Protein AF-A0A969D8U6-F1 (afdb_monomer_lite)

Secondary structure (DSSP, 8-state):
----PPP--HHHHHHHHHHHHHHHHHTTSS-HHHHHHHHHHHHHHHHHHH--

Radius of gyration: 14.33 Å; chains: 1; bounding box: 27×43×26 Å

Sequence (52 aa):
MNATMPAPHPNQSLMQSIAVVYQRYLRGEIGIHRYSCLVDELIEQYASSSLL

Foldseek 3Di:
DDPPDPDPDLVNVLVVQLVVLVVCVVVVVDDPVVNVVSNVVSVVVSVVVVVD

pLDDT: mean 83.28, std 19.06, range [41.12, 98.31]

Structure (mmCIF, N/CA/C/O backbone):
data_AF-A0A969D8U6-F1
#
_entry.id   AF-A0A969D8U6-F1
#
loop_
_atom_site.group_PDB
_atom_site.id
_atom_site.type_symbol
_atom_site.label_atom_id
_atom_site.label_alt_id
_atom_site.label_comp_id
_atom_site.label_asym_id
_atom_site.label_entity_id
_atom_site.label_seq_id
_atom_site.pdbx_PDB_ins_code
_atom_site.Cartn_x
_atom_site.Cartn_y
_atom_site.Cartn_z
_atom_site.occupancy
_atom_site.B_iso_or_equiv
_atom_site.auth_seq_id
_atom_site.auth_comp_id
_atom_site.auth_asym_id
_atom_site.auth_atom_id
_atom_site.pdbx_PDB_model_num
ATOM 1 N N . MET A 1 1 ? 19.971 -37.923 -5.154 1.00 45.88 1 MET A N 1
ATOM 2 C CA . MET A 1 1 ? 18.960 -37.147 -5.905 1.00 45.88 1 MET A CA 1
ATOM 3 C C . MET A 1 1 ? 19.142 -35.694 -5.500 1.00 45.88 1 MET A C 1
ATOM 5 O O . MET A 1 1 ? 18.900 -35.377 -4.346 1.00 45.88 1 MET A O 1
ATOM 9 N N . ASN A 1 2 ? 19.713 -34.863 -6.375 1.00 41.12 2 ASN A N 1
ATOM 10 C CA . ASN A 1 2 ? 20.061 -33.479 -6.050 1.00 41.12 2 ASN A CA 1
ATOM 11 C C . ASN A 1 2 ? 18.821 -32.604 -6.285 1.00 41.12 2 ASN A C 1
ATOM 13 O O . ASN A 1 2 ? 18.436 -32.388 -7.432 1.00 41.12 2 ASN A O 1
ATOM 17 N N . ALA A 1 3 ? 18.144 -32.188 -5.214 1.00 45.50 3 ALA A N 1
ATOM 18 C CA . ALA A 1 3 ? 17.005 -31.284 -5.301 1.00 45.50 3 ALA A CA 1
ATOM 19 C C . ALA A 1 3 ? 17.530 -29.866 -5.546 1.00 45.50 3 ALA A C 1
ATOM 21 O O . ALA A 1 3 ? 17.836 -29.132 -4.608 1.00 45.50 3 ALA A O 1
ATOM 22 N N . THR A 1 4 ? 17.678 -29.497 -6.816 1.00 54.12 4 THR A N 1
ATOM 23 C CA . THR A 1 4 ? 17.874 -28.105 -7.215 1.00 54.12 4 THR A CA 1
ATOM 24 C C . THR A 1 4 ? 16.627 -27.338 -6.782 1.00 54.12 4 THR A C 1
ATOM 26 O O . THR A 1 4 ? 15.582 -27.440 -7.423 1.00 54.12 4 THR A O 1
ATOM 29 N N . MET A 1 5 ? 16.699 -26.633 -5.649 1.00 58.91 5 MET A N 1
ATOM 30 C CA . MET A 1 5 ? 15.654 -25.686 -5.270 1.00 58.91 5 MET A CA 1
ATOM 31 C C . MET A 1 5 ? 15.498 -24.681 -6.418 1.00 58.91 5 MET A C 1
ATOM 33 O O . MET A 1 5 ? 16.519 -24.176 -6.899 1.00 58.91 5 MET A O 1
ATOM 37 N N . PRO A 1 6 ? 14.271 -24.400 -6.895 1.00 53.62 6 PRO A N 1
ATOM 38 C CA . PRO A 1 6 ? 14.078 -23.334 -7.864 1.00 53.62 6 PRO A CA 1
ATOM 39 C C . PRO A 1 6 ? 14.606 -22.050 -7.228 1.00 53.62 6 PRO A C 1
ATOM 41 O O . PRO A 1 6 ? 14.219 -21.705 -6.109 1.00 53.62 6 PRO A O 1
ATOM 44 N N . ALA A 1 7 ? 15.545 -21.390 -7.909 1.00 53.34 7 ALA A N 1
ATOM 45 C CA . ALA A 1 7 ? 16.029 -20.086 -7.486 1.00 53.34 7 ALA A CA 1
ATOM 46 C C . ALA A 1 7 ? 14.805 -19.188 -7.237 1.00 53.34 7 ALA A C 1
ATOM 48 O O . ALA A 1 7 ? 13.879 -19.221 -8.056 1.00 53.34 7 ALA A O 1
ATOM 49 N N . PRO A 1 8 ? 14.749 -18.448 -6.114 1.00 52.62 8 PRO A N 1
ATOM 50 C CA . PRO A 1 8 ? 13.611 -17.597 -5.811 1.00 52.62 8 PRO A CA 1
ATOM 51 C C . PRO A 1 8 ? 13.409 -16.666 -6.998 1.00 52.62 8 PRO A C 1
ATOM 53 O O . PRO A 1 8 ? 14.271 -15.848 -7.319 1.00 52.62 8 PRO A O 1
ATOM 56 N N . HIS A 1 9 ? 12.293 -16.849 -7.704 1.00 53.38 9 HIS A N 1
ATOM 57 C CA . HIS A 1 9 ? 11.974 -15.980 -8.818 1.00 53.38 9 HIS A CA 1
ATOM 58 C C . HIS A 1 9 ? 11.867 -14.565 -8.242 1.00 53.38 9 HIS A C 1
ATOM 60 O O . HIS A 1 9 ? 11.163 -14.383 -7.247 1.00 53.38 9 HIS A O 1
ATOM 66 N N . PRO A 1 10 ? 12.519 -13.554 -8.830 1.00 57.91 10 PRO A N 1
ATOM 67 C CA . PRO A 1 10 ? 12.508 -12.196 -8.284 1.00 57.91 10 PRO A CA 1
ATOM 68 C C . PRO A 1 10 ? 11.069 -11.670 -8.108 1.00 57.91 10 PRO A C 1
ATOM 70 O O . PRO A 1 10 ? 10.758 -11.029 -7.106 1.00 57.91 10 PRO A O 1
ATOM 73 N N . ASN A 1 11 ? 10.147 -12.094 -8.982 1.00 60.00 11 ASN A N 1
ATOM 74 C CA . ASN A 1 11 ? 8.710 -11.820 -8.881 1.00 60.00 11 ASN A CA 1
ATOM 75 C C . ASN A 1 11 ? 8.049 -12.354 -7.588 1.00 60.00 11 ASN A C 1
ATOM 77 O O . ASN A 1 11 ? 7.086 -11.757 -7.109 1.00 60.00 11 ASN A O 1
ATOM 81 N N . GLN A 1 12 ? 8.536 -13.458 -7.001 1.00 66.62 12 GLN A N 1
ATOM 82 C CA . GLN A 1 12 ? 8.020 -13.960 -5.718 1.00 66.62 12 GLN A CA 1
ATOM 83 C C . GLN A 1 12 ? 8.383 -13.027 -4.558 1.00 66.62 12 GLN A C 1
ATOM 85 O O . GLN A 1 12 ? 7.576 -12.875 -3.644 1.00 66.62 12 GLN A O 1
ATOM 90 N N . SER A 1 13 ? 9.547 -12.373 -4.610 1.00 84.44 13 SER A N 1
ATOM 91 C CA . SER A 1 13 ? 10.011 -11.463 -3.554 1.00 84.44 13 SER A CA 1
ATOM 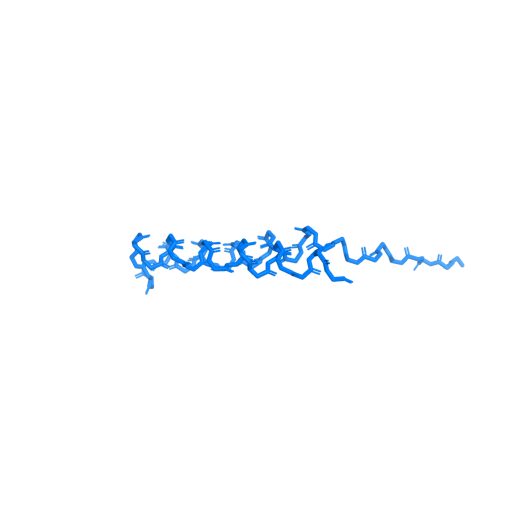92 C C . SER A 1 13 ? 9.140 -10.201 -3.456 1.00 84.44 13 SER A C 1
ATOM 94 O O . SER A 1 13 ? 8.726 -9.804 -2.361 1.00 84.44 13 SER A O 1
ATOM 96 N N . LEU A 1 14 ? 8.758 -9.617 -4.602 1.00 90.75 14 LEU A N 1
ATOM 97 C CA . LEU A 1 14 ? 7.844 -8.469 -4.643 1.00 90.75 14 LEU A CA 1
ATOM 98 C C . LEU A 1 14 ? 6.463 -8.832 -4.087 1.00 90.75 14 LEU A C 1
ATOM 100 O O . LEU A 1 14 ? 5.947 -8.148 -3.206 1.00 90.75 14 LEU A O 1
ATOM 104 N N . MET A 1 15 ? 5.875 -9.933 -4.564 1.00 92.94 15 MET A N 1
ATOM 105 C CA . MET A 1 15 ? 4.536 -10.349 -4.133 1.00 92.94 15 MET A CA 1
ATOM 106 C C . MET A 1 15 ? 4.485 -10.693 -2.641 1.00 92.94 15 MET A C 1
ATOM 108 O O . MET A 1 15 ? 3.505 -10.368 -1.973 1.00 92.94 15 MET A O 1
ATOM 112 N N . GLN A 1 16 ? 5.548 -11.288 -2.092 1.00 93.69 16 GLN A N 1
ATOM 113 C CA . GLN A 1 16 ? 5.670 -11.509 -0.649 1.00 93.69 16 GLN A CA 1
ATOM 114 C C . GLN A 1 16 ? 5.714 -10.188 0.125 1.00 93.69 16 GLN A C 1
ATOM 116 O O . GLN A 1 16 ? 5.021 -10.045 1.132 1.00 93.69 16 GLN A O 1
ATOM 121 N N . SER A 1 17 ? 6.464 -9.204 -0.369 1.00 94.62 17 SER A N 1
ATOM 122 C CA . SER A 1 17 ? 6.563 -7.884 0.263 1.00 94.62 17 SER A CA 1
ATOM 123 C C . SER A 1 17 ? 5.221 -7.143 0.243 1.00 94.62 17 SER A C 1
ATOM 125 O O . SER A 1 17 ? 4.782 -6.627 1.273 1.00 94.62 17 SER A O 1
ATOM 127 N N . ILE A 1 18 ? 4.505 -7.181 -0.886 1.00 96.44 18 ILE A N 1
ATOM 128 C CA . ILE A 1 18 ? 3.149 -6.621 -1.009 1.00 96.44 18 ILE A CA 1
ATOM 129 C C . ILE A 1 18 ? 2.181 -7.332 -0.052 1.00 96.44 18 ILE A C 1
ATOM 131 O O . ILE A 1 18 ? 1.394 -6.672 0.630 1.00 96.44 18 ILE A O 1
ATOM 135 N N . ALA A 1 19 ? 2.257 -8.662 0.062 1.00 96.75 19 ALA A N 1
ATOM 136 C CA . ALA A 1 19 ? 1.398 -9.423 0.969 1.00 96.75 19 ALA A CA 1
ATOM 137 C C . ALA A 1 19 ? 1.590 -9.013 2.440 1.00 96.75 19 ALA A C 1
ATOM 139 O O . ALA A 1 19 ? 0.607 -8.899 3.175 1.00 96.75 19 ALA A O 1
ATOM 140 N N . VAL A 1 20 ? 2.826 -8.727 2.866 1.00 96.69 20 VAL A N 1
ATOM 141 C CA . VAL A 1 20 ? 3.112 -8.223 4.221 1.00 96.69 20 VAL A CA 1
ATOM 142 C C . VAL A 1 20 ? 2.464 -6.855 4.447 1.00 96.69 20 VAL A C 1
ATOM 144 O O . VAL A 1 20 ? 1.823 -6.640 5.478 1.00 96.69 20 VAL A O 1
ATOM 147 N N . VAL A 1 21 ? 2.569 -5.934 3.486 1.00 97.56 21 VAL A N 1
ATOM 148 C CA . VAL A 1 21 ? 1.932 -4.607 3.580 1.00 97.56 21 VAL A CA 1
ATOM 149 C C . VAL A 1 21 ? 0.404 -4.735 3.629 1.00 97.56 21 VAL A C 1
ATOM 151 O O . VAL A 1 21 ? -0.247 -4.083 4.449 1.00 97.56 21 VAL A O 1
ATOM 154 N N . TYR A 1 22 ? -0.169 -5.636 2.829 1.00 98.00 22 TYR A N 1
ATOM 155 C CA . TYR A 1 22 ? -1.605 -5.912 2.831 1.00 98.00 22 TYR A CA 1
ATOM 156 C C . TYR A 1 22 ? -2.096 -6.490 4.166 1.00 98.00 22 TYR A C 1
ATOM 158 O O . TYR A 1 22 ? -3.129 -6.062 4.680 1.00 98.00 22 TYR A O 1
ATOM 166 N N . GLN A 1 23 ? -1.339 -7.395 4.794 1.00 98.31 23 GLN A N 1
ATOM 167 C CA . GLN A 1 23 ? -1.678 -7.914 6.125 1.00 98.31 23 GLN A CA 1
ATOM 168 C C . GLN A 1 23 ? -1.739 -6.807 7.184 1.00 98.31 23 GLN A C 1
ATOM 170 O O . GLN A 1 23 ? -2.637 -6.814 8.027 1.00 98.31 23 GLN A O 1
ATOM 175 N N . ARG A 1 24 ? -0.823 -5.834 7.131 1.00 98.00 24 ARG A N 1
ATOM 176 C CA . ARG A 1 24 ? -0.823 -4.682 8.049 1.00 98.00 24 ARG A CA 1
ATOM 177 C C . ARG A 1 24 ? -2.038 -3.781 7.835 1.00 98.00 24 ARG A C 1
ATOM 179 O O . ARG A 1 24 ? -2.617 -3.302 8.808 1.00 98.00 24 ARG A O 1
ATOM 186 N N . TYR A 1 25 ? -2.458 -3.598 6.582 1.00 98.25 25 TYR A N 1
ATOM 187 C CA . TYR A 1 25 ? -3.700 -2.893 6.254 1.00 98.25 25 TYR A CA 1
ATOM 188 C C . TYR A 1 25 ? -4.933 -3.628 6.800 1.00 98.25 25 TYR A C 1
ATOM 190 O O . TYR A 1 25 ? -5.746 -3.017 7.490 1.00 98.25 25 TYR A O 1
ATOM 198 N N . LEU A 1 26 ? -5.035 -4.947 6.591 1.00 98.06 26 LEU A N 1
ATOM 199 C CA . LEU A 1 26 ? -6.146 -5.757 7.113 1.00 98.06 26 LEU A CA 1
ATOM 200 C C . LEU A 1 26 ? -6.232 -5.754 8.646 1.00 98.06 26 LEU A C 1
ATOM 202 O O . LEU A 1 26 ? -7.324 -5.839 9.201 1.00 98.06 26 LEU A O 1
ATOM 206 N N . ARG A 1 27 ? -5.092 -5.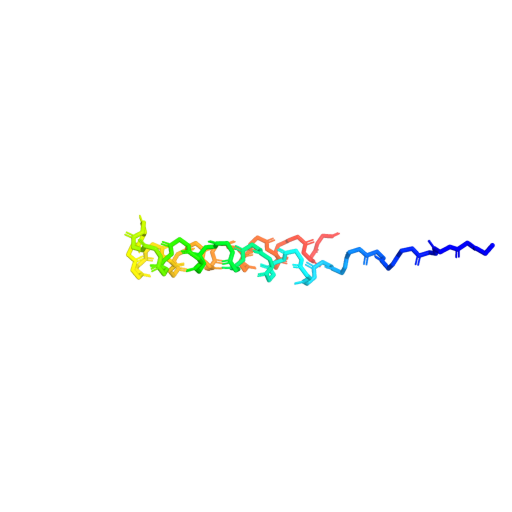641 9.335 1.00 98.25 27 ARG A N 1
ATOM 207 C CA . ARG A 1 27 ? -5.025 -5.499 10.800 1.00 98.25 27 ARG A CA 1
ATOM 208 C C . ARG A 1 27 ? -5.362 -4.092 11.302 1.00 98.25 27 ARG A C 1
ATOM 210 O O . ARG A 1 27 ? -5.432 -3.895 12.511 1.00 98.25 27 ARG A O 1
ATOM 217 N N . GLY A 1 28 ? -5.543 -3.118 10.409 1.00 97.56 28 GLY A N 1
ATOM 218 C CA . GLY A 1 28 ? -5.780 -1.719 10.766 1.00 97.56 28 GLY A CA 1
ATOM 219 C C . GLY A 1 28 ? -4.538 -0.982 11.280 1.00 97.56 28 GLY A C 1
ATOM 220 O O . GLY A 1 28 ? -4.664 0.120 11.806 1.00 97.56 28 GLY A O 1
ATOM 221 N N . GLU A 1 29 ? -3.337 -1.551 11.128 1.00 98.25 29 GLU A N 1
ATOM 222 C CA . GLU A 1 29 ? -2.079 -0.917 11.559 1.00 98.25 29 GLU A CA 1
ATOM 223 C C . GLU A 1 29 ? -1.709 0.284 10.678 1.00 98.25 29 GLU A C 1
ATOM 225 O O . GLU A 1 29 ? -0.998 1.196 11.107 1.00 98.25 29 GLU A O 1
ATOM 230 N N . ILE A 1 30 ? -2.163 0.271 9.422 1.00 98.19 30 ILE A N 1
ATOM 231 C CA . ILE A 1 30 ? -1.959 1.342 8.450 1.00 98.19 30 ILE A CA 1
ATOM 232 C C . ILE A 1 30 ? -3.273 1.663 7.734 1.00 98.19 30 ILE A C 1
ATOM 234 O O . ILE A 1 30 ? -4.070 0.775 7.442 1.00 98.19 30 ILE A O 1
ATOM 238 N N . GLY A 1 31 ? -3.486 2.942 7.423 1.00 97.94 31 GLY A N 1
ATOM 239 C CA . GLY A 1 31 ? -4.607 3.386 6.592 1.00 97.94 31 GLY A CA 1
ATOM 240 C C . GLY A 1 31 ? -4.353 3.175 5.096 1.00 97.94 31 GLY A C 1
ATOM 241 O O . GLY A 1 31 ? -3.216 2.970 4.668 1.00 97.94 31 GLY A O 1
ATOM 242 N N . ILE A 1 32 ? -5.413 3.300 4.290 1.00 97.19 32 ILE A N 1
ATOM 243 C CA . ILE A 1 32 ? -5.378 3.065 2.835 1.00 97.19 32 ILE A CA 1
ATOM 244 C C . ILE A 1 32 ? -4.325 3.910 2.102 1.00 97.19 32 ILE A C 1
ATOM 246 O O . ILE A 1 32 ? -3.654 3.412 1.205 1.00 97.19 32 ILE A O 1
ATOM 250 N N . HIS A 1 33 ? -4.121 5.162 2.522 1.00 97.94 33 HIS A N 1
ATOM 251 C CA . HIS A 1 33 ? -3.128 6.037 1.899 1.00 97.94 33 HIS A CA 1
ATOM 252 C C . HIS A 1 33 ? -1.704 5.499 2.088 1.00 97.94 33 HIS A C 1
ATOM 254 O O . HIS A 1 33 ? -0.946 5.388 1.132 1.00 97.94 33 HIS A O 1
ATOM 260 N N . ARG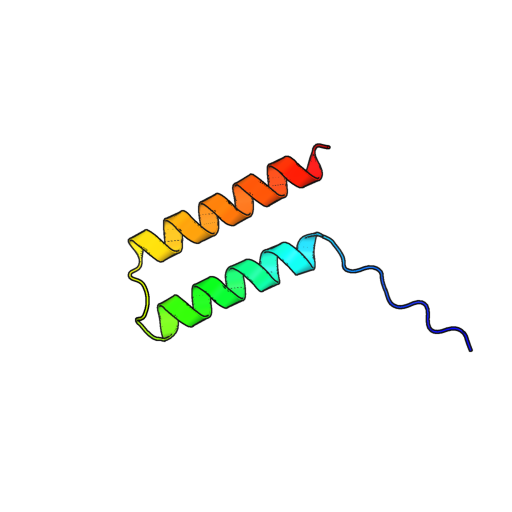 A 1 34 ? -1.368 5.070 3.313 1.00 97.75 34 ARG A N 1
ATOM 261 C CA . ARG A 1 34 ? -0.048 4.511 3.623 1.00 97.75 34 ARG A CA 1
ATOM 262 C C . ARG A 1 34 ? 0.159 3.135 2.997 1.00 97.75 34 ARG A C 1
ATOM 264 O O . ARG A 1 34 ? 1.278 2.815 2.620 1.00 97.75 34 ARG A O 1
ATOM 271 N N . TYR A 1 35 ? -0.903 2.342 2.871 1.00 98.12 35 TYR A N 1
ATOM 272 C CA . TYR A 1 35 ? -0.875 1.107 2.091 1.00 98.12 35 TYR A CA 1
ATOM 273 C C . TYR A 1 35 ? -0.505 1.384 0.625 1.00 98.12 35 TYR A C 1
ATOM 275 O O . TYR A 1 35 ? 0.431 0.766 0.129 1.00 98.12 35 TYR A O 1
ATOM 283 N N . SER A 1 36 ? -1.181 2.340 -0.029 1.00 9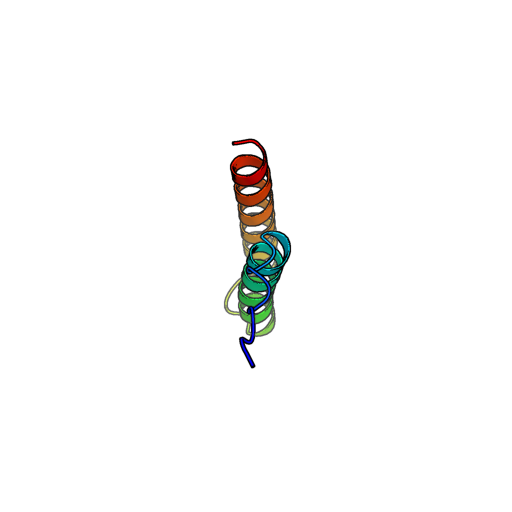8.00 36 SER A N 1
ATOM 284 C CA . SER A 1 36 ? -0.925 2.682 -1.437 1.00 98.00 36 SER A CA 1
ATOM 285 C C . SER A 1 36 ? 0.528 3.095 -1.658 1.00 98.00 36 SER A C 1
ATOM 287 O O . SER A 1 36 ? 1.201 2.485 -2.478 1.00 98.00 36 SER A O 1
ATOM 289 N N . CYS A 1 37 ? 1.040 4.042 -0.861 1.00 98.12 37 CYS A N 1
ATOM 290 C CA . CYS A 1 37 ? 2.421 4.513 -1.004 1.00 98.12 37 CYS A CA 1
ATOM 291 C C . CYS A 1 37 ? 3.448 3.386 -0.829 1.00 98.12 37 CYS A C 1
ATOM 293 O O . CYS A 1 37 ? 4.383 3.285 -1.610 1.00 98.12 37 CYS A O 1
ATOM 295 N N . LEU A 1 38 ? 3.264 2.509 0.166 1.00 97.69 38 LEU A N 1
ATOM 2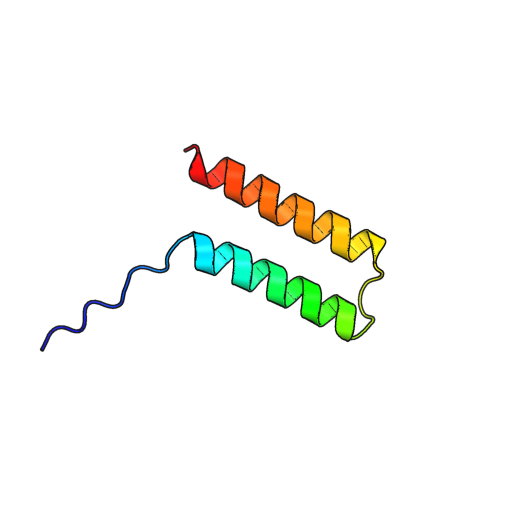96 C CA . LEU A 1 38 ? 4.187 1.394 0.397 1.00 97.69 38 LEU A CA 1
ATOM 297 C C . LEU A 1 38 ? 4.170 0.372 -0.748 1.00 97.69 38 LEU A C 1
ATOM 299 O O . LEU A 1 38 ? 5.202 -0.217 -1.052 1.00 97.69 38 LEU A O 1
ATOM 303 N N . VAL A 1 39 ? 3.012 0.129 -1.367 1.00 96.94 39 VAL A N 1
ATOM 304 C CA . VAL A 1 39 ? 2.923 -0.756 -2.537 1.00 96.94 39 VAL A CA 1
ATOM 305 C C . VAL A 1 39 ? 3.593 -0.115 -3.753 1.00 96.94 39 VAL A C 1
ATOM 307 O O . VAL A 1 39 ? 4.346 -0.807 -4.437 1.00 96.94 39 VAL A O 1
ATOM 310 N N . ASP A 1 40 ? 3.386 1.184 -3.983 1.00 97.19 40 ASP A N 1
ATOM 311 C CA . ASP A 1 40 ? 4.038 1.921 -5.074 1.00 97.19 40 ASP A CA 1
ATOM 312 C C . ASP A 1 40 ? 5.570 1.896 -4.923 1.00 97.19 40 ASP A C 1
ATOM 314 O O . ASP A 1 40 ? 6.273 1.498 -5.851 1.00 97.19 40 ASP A O 1
ATOM 318 N N . GLU A 1 41 ? 6.092 2.186 -3.724 1.00 96.12 41 GLU A N 1
ATOM 319 C CA . GLU A 1 41 ? 7.531 2.120 -3.421 1.00 96.12 41 GLU A CA 1
ATOM 320 C C . GLU A 1 41 ? 8.122 0.724 -3.688 1.00 96.12 41 GLU A C 1
ATOM 322 O O . GLU A 1 41 ? 9.214 0.601 -4.247 1.00 96.12 41 GLU A O 1
ATOM 327 N N . LEU A 1 42 ? 7.410 -0.346 -3.314 1.00 95.19 42 LEU A N 1
ATOM 328 C CA . LEU A 1 42 ? 7.853 -1.722 -3.565 1.00 95.19 42 LEU A CA 1
ATOM 329 C C . LEU A 1 42 ? 7.917 -2.041 -5.066 1.00 95.19 42 LEU A C 1
ATOM 331 O O . LEU A 1 42 ? 8.844 -2.722 -5.511 1.00 95.19 42 LEU A O 1
ATOM 335 N N . ILE A 1 43 ? 6.955 -1.549 -5.851 1.00 93.56 43 ILE A N 1
ATOM 336 C CA . ILE A 1 43 ? 6.929 -1.730 -7.308 1.00 93.56 43 ILE A CA 1
ATOM 337 C C . ILE A 1 43 ? 8.073 -0.950 -7.964 1.00 93.56 43 ILE A C 1
ATOM 339 O O . ILE A 1 43 ? 8.774 -1.503 -8.815 1.00 93.56 43 ILE A O 1
ATOM 343 N N . GLU A 1 44 ? 8.303 0.299 -7.554 1.00 93.88 44 GLU A N 1
ATOM 344 C CA . GLU A 1 44 ? 9.395 1.135 -8.068 1.00 93.88 44 GLU A CA 1
ATOM 345 C C . GLU A 1 44 ? 10.774 0.537 -7.760 1.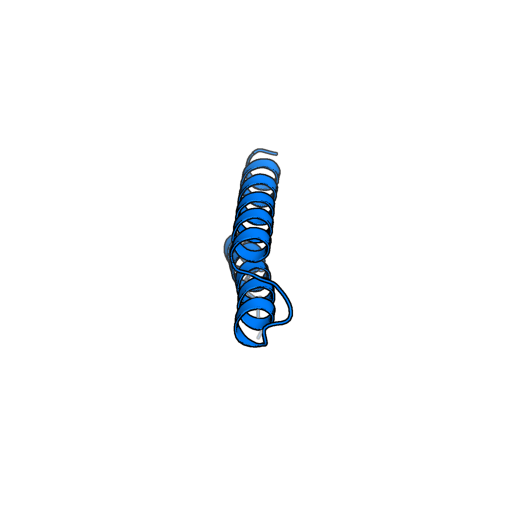00 93.88 44 GLU A C 1
ATOM 347 O O . GLU A 1 44 ? 11.637 0.471 -8.643 1.00 93.88 44 GLU A O 1
ATOM 352 N N . GLN A 1 45 ? 10.977 0.044 -6.534 1.00 90.19 45 GLN A N 1
ATOM 353 C CA . GLN A 1 45 ? 12.211 -0.645 -6.142 1.00 90.19 45 GLN A CA 1
ATOM 354 C C . GLN A 1 45 ? 12.434 -1.899 -6.984 1.00 90.19 45 GLN A C 1
ATOM 356 O O . GLN A 1 45 ? 13.538 -2.125 -7.478 1.00 90.19 45 GLN A O 1
ATOM 361 N N . TYR A 1 46 ? 11.382 -2.691 -7.199 1.00 88.56 46 TYR A N 1
ATOM 362 C CA . TYR A 1 46 ? 11.468 -3.892 -8.019 1.00 88.56 46 TYR A CA 1
ATOM 363 C C . TYR A 1 46 ? 11.809 -3.579 -9.480 1.00 88.56 46 TYR A C 1
ATOM 365 O O . TYR A 1 46 ? 12.703 -4.203 -10.053 1.00 88.56 46 TYR A O 1
ATOM 373 N N . ALA A 1 47 ? 11.137 -2.589 -10.072 1.00 87.62 47 ALA A N 1
ATOM 374 C CA . ALA A 1 47 ? 11.419 -2.138 -11.432 1.00 87.62 47 ALA A CA 1
ATOM 375 C C . ALA A 1 47 ? 12.869 -1.645 -11.569 1.00 87.62 47 ALA A C 1
ATOM 377 O O . ALA A 1 47 ? 13.549 -1.998 -12.531 1.00 87.62 47 ALA A O 1
ATOM 378 N N . SER A 1 48 ? 13.363 -0.905 -10.573 1.00 84.75 48 SER A N 1
ATOM 379 C CA . SER A 1 48 ? 14.741 -0.403 -10.538 1.00 84.75 48 SER A CA 1
ATOM 380 C C . SER A 1 48 ? 15.773 -1.525 -10.382 1.00 84.75 48 SER A C 1
ATOM 382 O O . SER A 1 48 ? 16.816 -1.491 -11.029 1.00 84.75 48 SER A O 1
ATOM 384 N N . SER A 1 49 ? 15.486 -2.545 -9.567 1.00 76.56 49 SER A N 1
ATOM 385 C CA . SER A 1 49 ? 16.355 -3.719 -9.405 1.00 76.56 49 SER A CA 1
ATOM 386 C C . SER A 1 49 ? 16.331 -4.675 -10.598 1.00 76.56 49 SER A C 1
ATOM 388 O O . SER A 1 49 ? 17.289 -5.414 -10.776 1.00 76.56 49 SER A O 1
ATOM 390 N N . SER A 1 50 ? 15.267 -4.686 -11.406 1.00 68.12 50 SER A N 1
ATOM 391 C CA . SER A 1 50 ? 15.175 -5.540 -12.600 1.00 68.12 50 SER A CA 1
ATOM 392 C C . SER A 1 50 ? 15.853 -4.942 -13.843 1.00 68.12 50 SER A C 1
ATOM 394 O O . SER A 1 50 ? 15.975 -5.643 -14.847 1.00 68.12 50 SER A O 1
ATOM 396 N N . LEU A 1 51 ? 16.230 -3.659 -13.810 1.00 60.41 51 LEU A N 1
ATOM 397 C CA . LEU A 1 51 ? 16.885 -2.939 -14.912 1.00 60.41 51 LEU A CA 1
ATOM 398 C C . LEU A 1 51 ? 18.423 -2.888 -14.789 1.00 60.41 51 LEU A C 1
ATOM 400 O O . LEU A 1 51 ? 19.076 -2.365 -15.693 1.00 60.41 51 LEU A O 1
ATOM 404 N N . LEU A 1 52 ? 18.984 -3.410 -13.692 1.00 49.19 52 LEU A N 1
ATOM 405 C CA . LEU A 1 52 ? 20.421 -3.553 -13.412 1.00 49.19 52 LEU A CA 1
ATOM 406 C C . LEU A 1 52 ? 20.856 -5.014 -13.565 1.00 49.19 52 LEU A C 1
ATOM 408 O O . LEU A 1 52 ? 22.001 -5.223 -14.024 1.00 49.19 52 LEU A O 1
#